Protein AF-T1ASP2-F1 (afdb_monomer_lite)

Foldseek 3Di:
DDPPDDPLDDDDDDDCPDPPAQHNPCVLVVVVVVVVVPNPDDDDDTPCNDDPHPVVVVRDPDDDDDDDPPDDD

Radius of gyration: 14.05 Å; chains: 1; bounding box: 37×30×32 Å

Structure (mmCIF, N/CA/C/O backbone):
data_AF-T1ASP2-F1
#
_entry.id   AF-T1ASP2-F1
#
loop_
_atom_site.group_PDB
_atom_site.id
_atom_site.type_symbol
_atom_site.label_atom_id
_atom_site.label_alt_id
_atom_site.label_comp_id
_atom_site.label_asym_id
_atom_site.label_entity_id
_atom_site.label_seq_id
_atom_site.pdbx_PDB_ins_code
_atom_site.Cartn_x
_atom_site.Cartn_y
_atom_site.Cartn_z
_atom_site.occupancy
_atom_site.B_iso_or_equiv
_atom_site.auth_seq_id
_atom_site.auth_comp_id
_atom_site.auth_asym_id
_atom_site.auth_atom_id
_atom_site.pdbx_PDB_model_num
ATOM 1 N N . MET A 1 1 ? -1.105 -17.754 -3.594 1.00 44.69 1 MET A N 1
ATOM 2 C CA . MET A 1 1 ? -1.266 -18.119 -2.174 1.00 44.69 1 MET A CA 1
ATOM 3 C C . MET A 1 1 ? -0.921 -16.876 -1.383 1.00 44.69 1 MET A C 1
ATOM 5 O O . MET A 1 1 ? 0.211 -16.431 -1.468 1.00 44.69 1 MET A O 1
ATOM 9 N N . ASN A 1 2 ? -1.916 -16.247 -0.768 1.00 55.97 2 ASN A N 1
ATOM 10 C CA . ASN A 1 2 ? -1.712 -15.104 0.110 1.00 55.97 2 ASN A CA 1
ATOM 11 C C . ASN A 1 2 ? -1.662 -15.668 1.534 1.00 55.97 2 ASN A C 1
ATOM 13 O O . ASN A 1 2 ? -2.609 -16.341 1.927 1.00 55.97 2 ASN A O 1
ATOM 17 N N . SER A 1 3 ? -0.548 -15.506 2.245 1.00 67.00 3 SER A N 1
ATOM 18 C CA . SER A 1 3 ? -0.318 -16.095 3.578 1.00 67.00 3 SER A CA 1
ATOM 19 C C . SER A 1 3 ? -0.850 -15.226 4.721 1.00 67.00 3 SER A C 1
ATOM 21 O O . SER A 1 3 ? -0.497 -15.435 5.878 1.00 67.00 3 SER A O 1
ATOM 23 N N . ILE A 1 4 ? -1.655 -14.219 4.390 1.00 79.44 4 ILE A N 1
ATOM 24 C CA . ILE A 1 4 ? -2.328 -13.358 5.351 1.00 79.44 4 ILE A CA 1
ATOM 25 C C . ILE A 1 4 ? -3.557 -14.114 5.865 1.00 79.44 4 ILE A C 1
ATOM 27 O O . ILE A 1 4 ? -4.604 -14.109 5.220 1.00 79.44 4 ILE A O 1
ATOM 31 N N . ASP A 1 5 ? -3.396 -14.791 6.999 1.00 81.75 5 ASP A N 1
ATOM 32 C CA . ASP A 1 5 ? -4.453 -15.536 7.692 1.00 81.75 5 ASP A CA 1
ATOM 33 C C . ASP A 1 5 ? -4.619 -14.983 9.113 1.00 81.75 5 ASP A C 1
ATOM 35 O O . ASP A 1 5 ? -4.134 -15.530 10.103 1.00 81.75 5 ASP A O 1
ATOM 39 N N . THR A 1 6 ? -5.189 -13.782 9.191 1.00 89.19 6 THR A N 1
ATOM 40 C CA . THR A 1 6 ? -5.474 -13.077 10.443 1.00 89.19 6 THR A CA 1
ATOM 41 C C . THR A 1 6 ? -6.601 -12.077 10.221 1.00 89.19 6 THR A C 1
ATOM 43 O O . THR A 1 6 ? -6.645 -11.414 9.186 1.00 89.19 6 THR A O 1
ATOM 46 N N . ASP A 1 7 ? -7.477 -11.914 11.212 1.00 89.50 7 ASP A N 1
ATOM 47 C CA . ASP A 1 7 ? -8.577 -10.940 11.158 1.00 89.50 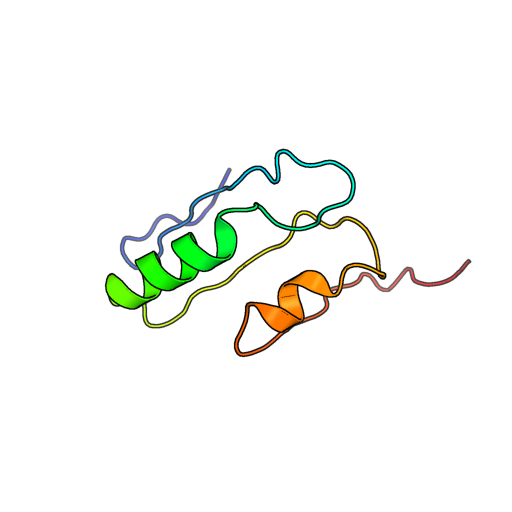7 ASP A CA 1
ATOM 48 C C . ASP A 1 7 ? -8.085 -9.482 11.195 1.00 89.50 7 ASP A C 1
ATOM 50 O O . ASP A 1 7 ? -8.820 -8.563 10.839 1.00 89.50 7 ASP A O 1
ATOM 54 N N . ALA A 1 8 ? -6.834 -9.255 11.608 1.00 91.25 8 ALA A N 1
ATOM 55 C CA . ALA A 1 8 ? -6.241 -7.922 11.689 1.00 91.25 8 ALA A CA 1
ATOM 56 C C . ALA A 1 8 ? -5.838 -7.344 10.321 1.00 91.25 8 ALA A C 1
ATOM 58 O O . ALA A 1 8 ? -5.487 -6.168 10.234 1.00 91.25 8 ALA A O 1
ATOM 59 N N . VAL A 1 9 ? -5.837 -8.152 9.255 1.00 93.88 9 VAL A N 1
ATOM 60 C CA . VAL A 1 9 ? -5.353 -7.730 7.938 1.00 93.88 9 VAL A CA 1
ATOM 61 C C . VAL A 1 9 ? -6.354 -8.111 6.861 1.00 93.88 9 VAL A C 1
ATOM 63 O O . VAL A 1 9 ? -6.777 -9.255 6.734 1.00 93.88 9 VAL A O 1
ATOM 66 N N . PHE A 1 10 ? -6.677 -7.139 6.016 1.00 93.56 10 PHE A N 1
ATOM 67 C CA . PHE A 1 10 ? -7.507 -7.338 4.840 1.00 93.56 10 PHE A CA 1
ATOM 68 C C . PHE A 1 10 ? -6.684 -7.097 3.573 1.00 93.56 10 PHE A C 1
ATOM 70 O O . PHE A 1 10 ? -5.990 -6.088 3.464 1.00 93.56 10 PHE A O 1
ATOM 77 N N . MET A 1 11 ? -6.784 -7.996 2.590 1.00 93.75 11 MET A N 1
ATOM 78 C CA . MET A 1 11 ? -6.120 -7.836 1.294 1.00 93.75 11 MET A CA 1
ATOM 79 C C . MET A 1 11 ? -7.102 -8.000 0.137 1.00 93.75 11 MET A C 1
ATOM 81 O O . MET A 1 11 ? -7.845 -8.978 0.047 1.00 93.75 11 MET A O 1
ATOM 85 N N . ARG A 1 12 ? -7.043 -7.056 -0.808 1.00 92.56 12 ARG A N 1
ATOM 86 C CA . ARG A 1 12 ? -7.835 -7.078 -2.038 1.00 92.56 12 ARG A CA 1
ATOM 87 C C . ARG A 1 12 ? -6.958 -6.813 -3.255 1.00 92.56 12 ARG A C 1
ATOM 89 O O . ARG A 1 12 ? -6.501 -5.696 -3.458 1.00 92.56 12 ARG A O 1
ATOM 96 N N . SER A 1 13 ? -6.808 -7.817 -4.115 1.00 91.81 13 SER A N 1
ATOM 97 C CA . SER A 1 13 ? -6.165 -7.637 -5.420 1.00 91.81 13 SER A CA 1
ATOM 98 C C . SER A 1 13 ? -7.059 -6.830 -6.367 1.00 91.81 13 SER A C 1
ATOM 100 O O . SER A 1 13 ? -8.259 -7.102 -6.494 1.00 91.81 13 SER A O 1
ATOM 102 N N . LEU A 1 14 ? -6.468 -5.859 -7.064 1.00 90.06 14 LEU A N 1
ATOM 103 C CA . LEU A 1 14 ? -7.133 -5.014 -8.054 1.00 90.06 14 LEU A CA 1
ATOM 104 C C . LEU A 1 14 ? -6.399 -5.108 -9.392 1.00 90.06 14 LEU A C 1
ATOM 106 O O . LEU A 1 14 ? -5.197 -4.890 -9.468 1.00 90.06 14 LEU A O 1
ATOM 110 N N . ALA A 1 15 ? -7.133 -5.412 -10.461 1.00 89.00 15 ALA A N 1
ATOM 111 C CA . ALA A 1 15 ? -6.583 -5.368 -11.811 1.00 89.00 15 ALA A CA 1
ATOM 112 C C . ALA A 1 15 ? -6.565 -3.920 -12.326 1.00 89.00 15 ALA A C 1
ATOM 114 O O . ALA A 1 15 ? -7.577 -3.224 -12.222 1.00 89.00 15 ALA A O 1
ATOM 115 N N . THR A 1 16 ? -5.463 -3.496 -12.950 1.00 86.06 16 THR A N 1
ATOM 116 C CA . THR A 1 16 ? -5.318 -2.150 -13.541 1.00 86.06 16 THR A CA 1
ATOM 117 C C . THR A 1 16 ? -6.339 -1.895 -14.655 1.00 86.06 16 THR A C 1
ATOM 119 O O . THR A 1 16 ? -6.915 -0.811 -14.743 1.00 86.06 16 THR A O 1
ATOM 122 N N . ARG A 1 17 ? -6.611 -2.919 -15.487 1.00 80.50 17 ARG A N 1
ATOM 123 C CA . ARG A 1 17 ? -7.565 -2.904 -16.623 1.00 80.50 17 ARG A CA 1
ATOM 124 C C . ARG A 1 17 ? -7.314 -1.772 -17.635 1.00 80.50 17 ARG A C 1
ATOM 126 O O . ARG A 1 17 ? -8.212 -1.406 -18.390 1.00 80.50 17 ARG A O 1
ATOM 133 N N . ARG A 1 18 ? -6.095 -1.230 -17.661 1.00 74.12 18 ARG A N 1
ATOM 134 C CA . ARG A 1 18 ? -5.633 -0.151 -18.544 1.00 74.12 18 ARG A CA 1
ATOM 135 C C . ARG A 1 18 ? -4.236 -0.495 -19.058 1.00 74.12 18 ARG A C 1
ATOM 137 O O . ARG A 1 18 ? -3.456 -1.116 -18.342 1.00 74.12 18 ARG A O 1
ATOM 144 N N . ARG A 1 19 ? -3.928 -0.126 -20.306 1.00 71.12 19 ARG A N 1
ATOM 145 C CA . ARG A 1 19 ? -2.571 -0.273 -20.859 1.00 71.12 19 ARG A CA 1
ATOM 146 C C . ARG A 1 19 ? -1.687 0.856 -20.329 1.00 71.12 19 ARG A C 1
ATOM 148 O O . ARG A 1 19 ? -2.162 1.982 -20.260 1.00 71.12 19 ARG A O 1
ATOM 155 N N . HIS A 1 20 ? -0.429 0.544 -20.015 1.00 69.44 20 HIS A N 1
ATOM 156 C CA . HIS A 1 20 ? 0.594 1.506 -19.574 1.00 69.44 20 HIS A CA 1
ATOM 157 C C . HIS A 1 20 ? 0.283 2.266 -18.274 1.00 69.44 20 HIS A C 1
ATOM 159 O O . HIS A 1 20 ? 0.822 3.342 -18.074 1.00 69.44 20 HIS A O 1
ATOM 165 N N . MET A 1 21 ? -0.573 1.722 -17.404 1.00 78.81 21 MET A N 1
ATOM 166 C CA . MET A 1 21 ? -0.833 2.303 -16.084 1.00 78.81 21 MET A CA 1
ATOM 167 C C . MET A 1 21 ? -0.452 1.301 -14.999 1.00 78.81 21 MET A C 1
ATOM 169 O O . MET A 1 21 ? -0.819 0.123 -15.088 1.00 78.81 21 MET A O 1
ATOM 173 N N . ALA A 1 22 ? 0.228 1.787 -13.963 1.00 78.19 22 ALA A N 1
ATOM 174 C CA . ALA A 1 22 ? 0.634 0.991 -12.808 1.00 78.19 22 ALA A CA 1
ATOM 175 C C . ALA A 1 22 ? -0.516 0.757 -11.811 1.00 78.19 22 ALA A C 1
ATOM 177 O O . ALA A 1 22 ? -0.445 -0.161 -10.988 1.00 78.19 22 ALA A O 1
ATOM 178 N N . THR A 1 23 ? -1.574 1.577 -11.883 1.00 81.31 23 THR A N 1
ATOM 179 C CA . THR A 1 23 ? -2.690 1.587 -10.930 1.00 81.31 23 THR A CA 1
ATOM 180 C C . THR A 1 23 ? -4.061 1.380 -11.589 1.00 81.31 23 THR A C 1
ATOM 182 O O . THR A 1 23 ? -4.244 1.491 -12.805 1.00 81.31 23 THR A O 1
ATOM 185 N N . ALA A 1 24 ? -5.059 1.021 -10.775 1.00 83.81 24 ALA A N 1
ATOM 186 C CA . ALA A 1 24 ? -6.451 0.947 -11.207 1.00 83.81 24 ALA A CA 1
ATOM 187 C C . ALA A 1 24 ? -7.118 2.327 -11.121 1.00 83.81 24 ALA A C 1
ATOM 189 O O . ALA A 1 24 ? -6.935 3.049 -10.148 1.00 83.81 24 ALA A O 1
ATOM 190 N N . ALA A 1 25 ? -7.999 2.636 -12.075 1.00 86.25 25 ALA A N 1
ATOM 191 C CA . ALA A 1 25 ? -8.775 3.885 -12.122 1.00 86.25 25 ALA A CA 1
ATOM 192 C C . ALA A 1 25 ? -9.461 4.272 -10.802 1.00 86.25 25 ALA A C 1
ATOM 194 O O . ALA A 1 25 ? -9.623 5.444 -10.489 1.00 86.25 25 ALA A O 1
ATOM 195 N N . VAL A 1 26 ? -9.913 3.248 -10.081 1.00 91.12 26 VAL A N 1
ATOM 196 C CA . VAL A 1 26 ? -10.720 3.350 -8.864 1.00 91.12 26 VAL A CA 1
ATOM 197 C C . VAL A 1 26 ? -9.866 3.384 -7.597 1.00 91.12 26 VAL A C 1
ATOM 199 O O . VAL A 1 26 ? -10.412 3.399 -6.501 1.00 91.12 26 VAL A O 1
ATOM 202 N N . LEU A 1 27 ? -8.533 3.351 -7.717 1.00 91.94 27 LEU A N 1
ATOM 203 C CA . LEU A 1 27 ? -7.633 3.209 -6.572 1.00 91.94 27 LEU A CA 1
ATOM 204 C C . LEU A 1 27 ? -7.847 4.322 -5.540 1.00 91.94 27 LEU A C 1
ATOM 206 O O . LEU A 1 27 ? -7.934 4.032 -4.350 1.00 91.94 27 LEU A O 1
ATOM 210 N N . LYS A 1 28 ? -8.009 5.570 -5.991 1.00 93.69 28 LYS A N 1
ATOM 211 C CA . LYS A 1 28 ? -8.277 6.706 -5.102 1.00 93.69 28 LYS A CA 1
ATOM 212 C C . LYS A 1 28 ? -9.538 6.488 -4.262 1.00 93.69 28 LYS A C 1
ATOM 214 O O . LYS A 1 28 ? -9.498 6.667 -3.048 1.00 93.69 28 LYS A O 1
ATOM 219 N N . ASP A 1 29 ? -10.627 6.052 -4.889 1.00 95.31 29 ASP A N 1
ATOM 220 C CA . ASP A 1 29 ? -11.899 5.807 -4.201 1.00 95.31 29 ASP A CA 1
ATOM 221 C C . ASP A 1 29 ? -11.790 4.629 -3.224 1.00 95.31 29 ASP A C 1
ATOM 223 O O . ASP A 1 29 ? -12.336 4.674 -2.125 1.00 95.31 29 ASP A O 1
ATOM 227 N N . VAL A 1 30 ? -11.025 3.595 -3.586 1.00 95.75 30 VAL A N 1
ATOM 228 C CA . VAL A 1 30 ? -10.753 2.444 -2.715 1.00 95.75 30 VAL A CA 1
ATOM 229 C C . VAL A 1 30 ? -9.946 2.852 -1.477 1.00 95.75 30 VAL A C 1
ATOM 231 O O . VAL A 1 30 ? -10.270 2.417 -0.374 1.00 95.75 30 VAL A O 1
ATOM 234 N N . ILE A 1 31 ? -8.937 3.716 -1.623 1.00 95.88 31 ILE A N 1
ATOM 235 C CA . ILE A 1 31 ? -8.175 4.248 -0.481 1.00 95.88 31 ILE A CA 1
ATOM 236 C C . ILE A 1 31 ? -9.102 5.035 0.453 1.00 95.88 31 ILE A C 1
ATOM 238 O O . ILE A 1 31 ? -9.060 4.840 1.668 1.00 95.88 31 ILE A O 1
ATOM 242 N N . GLN A 1 32 ? -9.975 5.887 -0.095 1.00 96.88 32 GLN A N 1
ATOM 243 C CA . GLN A 1 32 ? -10.945 6.637 0.712 1.00 96.88 32 GLN A CA 1
ATOM 244 C C . GLN A 1 32 ? -11.938 5.716 1.426 1.00 96.88 32 GLN A C 1
ATOM 246 O O . GLN A 1 32 ? -12.254 5.948 2.591 1.00 96.88 32 GLN A O 1
ATOM 251 N N . LEU A 1 33 ? -12.382 4.644 0.766 1.00 97.38 33 LEU A N 1
ATOM 252 C CA . LEU A 1 33 ? -13.243 3.636 1.374 1.00 97.38 33 LEU A CA 1
ATOM 253 C C . LEU A 1 33 ? -12.571 2.974 2.583 1.00 97.38 33 LEU A C 1
ATOM 255 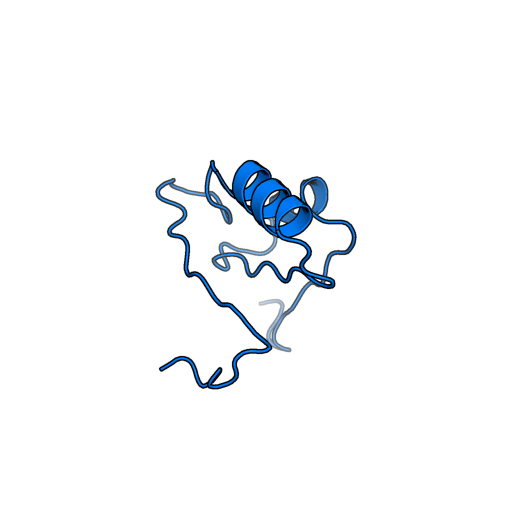O O . LEU A 1 33 ? -13.190 2.881 3.63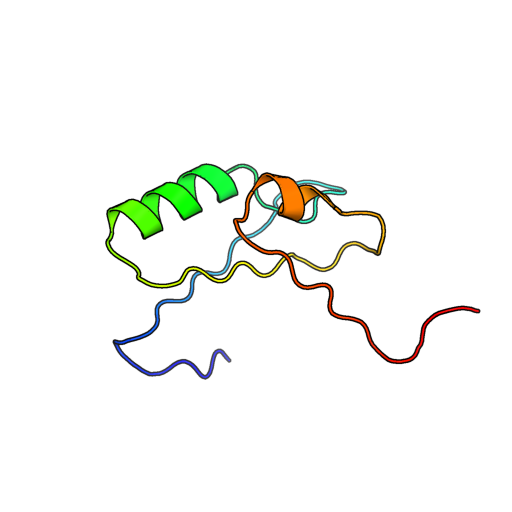9 1.00 97.38 33 LEU A O 1
ATOM 259 N N . TYR A 1 34 ? -11.315 2.539 2.461 1.00 96.94 34 TYR A N 1
ATOM 260 C CA . TYR A 1 34 ? -10.615 1.901 3.581 1.00 96.94 34 TYR A CA 1
ATOM 261 C C . TYR A 1 34 ? -10.286 2.884 4.706 1.00 96.94 34 TYR A C 1
ATOM 263 O O . TYR A 1 34 ? -10.394 2.519 5.875 1.00 96.94 34 TYR A O 1
ATOM 271 N N . ARG A 1 35 ? -9.992 4.151 4.384 1.00 96.38 35 ARG A N 1
ATOM 272 C CA . ARG A 1 35 ? -9.887 5.211 5.401 1.00 96.38 35 ARG A CA 1
ATOM 273 C C . ARG A 1 35 ? -11.201 5.371 6.167 1.00 96.38 35 ARG A C 1
ATOM 275 O O . ARG A 1 35 ? -11.195 5.385 7.392 1.00 96.38 35 ARG A O 1
ATOM 282 N N . ALA A 1 36 ? -12.328 5.443 5.459 1.00 98.00 36 ALA A N 1
ATOM 283 C CA . ALA A 1 36 ? -13.651 5.551 6.074 1.00 98.00 36 ALA A CA 1
ATOM 284 C C . ALA A 1 36 ? -14.043 4.300 6.883 1.00 98.00 36 ALA A C 1
ATOM 286 O O . ALA A 1 36 ? -14.781 4.412 7.858 1.00 98.00 36 ALA A O 1
ATOM 287 N N . ALA A 1 37 ? -13.536 3.125 6.503 1.00 96.62 37 ALA A N 1
ATOM 288 C CA . ALA A 1 37 ? -13.730 1.875 7.233 1.00 96.62 37 ALA A CA 1
ATOM 289 C C . ALA A 1 37 ? -12.877 1.763 8.513 1.00 96.62 37 ALA A C 1
ATOM 291 O O . ALA A 1 37 ? -13.039 0.797 9.253 1.00 96.62 37 ALA A O 1
ATOM 292 N N . GLY A 1 38 ? -12.001 2.736 8.794 1.00 97.19 38 GLY A N 1
ATOM 293 C CA . GLY A 1 38 ? -11.230 2.796 10.037 1.00 97.19 38 GLY A CA 1
ATOM 294 C C . GLY A 1 38 ? -9.944 1.972 10.034 1.00 97.19 38 GLY A C 1
ATOM 295 O O . GLY A 1 38 ? -9.472 1.607 11.103 1.00 97.19 38 GLY A O 1
ATOM 296 N N . PHE A 1 39 ? -9.373 1.665 8.864 1.00 97.12 39 PHE A N 1
ATOM 297 C CA . PHE A 1 39 ? -8.044 1.051 8.805 1.00 97.12 39 PHE A CA 1
ATOM 298 C C . PHE A 1 39 ? -6.966 2.042 9.257 1.00 97.12 39 PHE A C 1
ATOM 300 O O . PHE A 1 39 ? -6.871 3.146 8.717 1.00 97.12 39 PHE A O 1
ATOM 307 N N . ASP A 1 40 ? -6.113 1.614 10.190 1.00 97.06 40 ASP A N 1
ATOM 308 C CA . ASP A 1 40 ? -5.009 2.429 10.715 1.00 97.06 40 ASP A CA 1
ATOM 309 C C . ASP A 1 40 ? -3.869 2.614 9.698 1.00 97.06 40 ASP A C 1
ATOM 311 O O . ASP A 1 40 ? -3.182 3.635 9.695 1.00 97.06 40 ASP A O 1
ATOM 315 N N . LEU A 1 41 ? -3.666 1.622 8.823 1.00 96.56 41 LEU A N 1
ATOM 316 C CA . LEU A 1 41 ? -2.634 1.614 7.788 1.00 96.56 41 LEU A CA 1
ATOM 317 C C . LEU A 1 41 ? -3.173 0.990 6.498 1.00 96.56 41 LEU A C 1
ATOM 319 O O . LEU A 1 41 ? -3.749 -0.097 6.509 1.00 96.56 41 LEU A O 1
ATOM 323 N N . ILE A 1 42 ? -2.929 1.663 5.374 1.00 97.00 42 ILE A N 1
ATOM 324 C CA . ILE A 1 42 ? -3.284 1.186 4.036 1.00 97.00 42 ILE A CA 1
ATOM 325 C C . ILE A 1 42 ? -1.998 1.052 3.228 1.00 97.00 42 ILE A C 1
ATOM 327 O O . ILE A 1 42 ? -1.285 2.032 3.023 1.00 97.00 42 ILE A O 1
ATOM 331 N N . ILE A 1 43 ? -1.717 -0.161 2.752 1.00 95.88 43 ILE A N 1
ATOM 332 C CA . ILE A 1 43 ? -0.579 -0.448 1.875 1.00 95.88 43 ILE A CA 1
ATOM 333 C C . ILE A 1 43 ? -1.103 -0.648 0.456 1.00 95.88 43 ILE A C 1
ATOM 335 O O . ILE A 1 43 ? -2.044 -1.411 0.234 1.00 95.88 43 ILE A O 1
ATOM 339 N N . VAL A 1 44 ? -0.479 0.033 -0.504 1.00 94.56 44 VAL A N 1
ATOM 340 C CA . VAL A 1 44 ? -0.792 -0.093 -1.927 1.00 94.56 44 VAL A CA 1
ATOM 341 C C . VAL A 1 44 ? 0.436 -0.607 -2.665 1.00 94.56 44 VAL A C 1
ATOM 343 O O . VAL A 1 44 ? 1.477 0.041 -2.679 1.00 94.56 44 VAL A O 1
ATOM 346 N N . GLU A 1 45 ? 0.287 -1.762 -3.304 1.00 91.75 45 GLU A N 1
ATOM 347 C CA . GLU A 1 45 ? 1.269 -2.327 -4.225 1.00 91.75 45 GLU A CA 1
ATOM 348 C C . GLU A 1 45 ? 0.833 -2.037 -5.669 1.00 91.75 45 GLU A C 1
ATOM 350 O O . GLU A 1 45 ? -0.335 -2.225 -6.024 1.00 91.75 45 GLU A O 1
ATOM 355 N N . THR A 1 46 ? 1.756 -1.557 -6.504 1.00 89.38 46 THR A N 1
ATOM 356 C CA . THR A 1 46 ? 1.505 -1.305 -7.930 1.00 89.38 46 THR A CA 1
ATOM 357 C C . THR A 1 46 ? 1.901 -2.513 -8.779 1.00 89.38 46 THR A C 1
ATOM 359 O O . THR A 1 46 ? 2.689 -3.354 -8.360 1.00 89.38 46 THR A O 1
ATOM 362 N N . ALA A 1 47 ? 1.384 -2.607 -10.007 1.00 82.69 47 ALA A N 1
ATOM 363 C CA . ALA A 1 47 ? 1.604 -3.771 -10.874 1.00 82.69 47 ALA A CA 1
ATOM 364 C C . ALA A 1 47 ? 3.032 -3.902 -11.463 1.00 82.69 47 ALA A C 1
ATOM 366 O O . ALA A 1 47 ? 3.261 -4.802 -12.267 1.00 82.69 47 ALA A O 1
ATOM 367 N N . GLY A 1 48 ? 3.976 -3.022 -11.098 1.00 73.44 48 GLY A N 1
ATOM 368 C CA . GLY A 1 48 ? 5.370 -3.080 -11.554 1.00 73.44 48 GLY A CA 1
ATOM 369 C C . GLY A 1 48 ? 5.535 -2.893 -13.067 1.00 73.44 48 GLY A C 1
ATOM 370 O O . GLY A 1 48 ? 5.926 -3.817 -13.772 1.00 73.44 48 GLY A O 1
ATOM 371 N N . THR A 1 49 ? 5.235 -1.702 -13.588 1.00 68.19 49 THR A N 1
ATOM 372 C CA . THR A 1 49 ? 5.266 -1.396 -15.035 1.00 68.19 49 THR A CA 1
ATOM 373 C C . THR A 1 49 ? 6.559 -0.725 -15.524 1.00 68.19 49 THR A C 1
ATOM 375 O O . THR A 1 49 ? 6.743 -0.573 -16.732 1.00 68.19 49 THR A O 1
ATOM 378 N N . GLY A 1 50 ? 7.490 -0.393 -14.621 1.00 66.56 50 GLY A N 1
ATOM 379 C CA . GLY A 1 50 ? 8.804 0.181 -14.936 1.00 66.56 50 GLY A CA 1
ATOM 380 C C . GLY A 1 50 ? 9.186 1.353 -14.025 1.00 66.56 50 GLY A C 1
ATOM 381 O O . GLY A 1 50 ? 8.427 1.737 -13.142 1.00 66.56 50 GLY A O 1
ATOM 382 N N . GLN A 1 51 ? 10.372 1.936 -14.241 1.00 60.41 51 GLN A N 1
ATOM 383 C CA . GLN A 1 51 ? 10.923 3.011 -13.391 1.00 60.41 51 GLN A CA 1
ATOM 384 C C . GLN A 1 51 ? 10.269 4.388 -13.603 1.00 60.41 51 GLN A C 1
ATOM 386 O O . GLN A 1 51 ? 10.468 5.294 -12.801 1.00 60.41 51 GLN A O 1
ATOM 391 N N . ALA A 1 52 ? 9.520 4.559 -14.695 1.00 60.72 52 ALA A N 1
ATOM 392 C CA . ALA A 1 52 ? 8.902 5.834 -15.056 1.00 60.72 52 ALA A CA 1
ATOM 393 C C . ALA A 1 52 ? 7.532 6.059 -14.392 1.00 60.72 52 ALA A C 1
ATOM 395 O O . ALA A 1 52 ? 6.989 7.159 -14.475 1.00 60.72 52 ALA A O 1
ATOM 396 N N . ASP A 1 53 ? 6.965 5.041 -13.740 1.00 67.50 53 ASP A N 1
ATOM 397 C CA . ASP 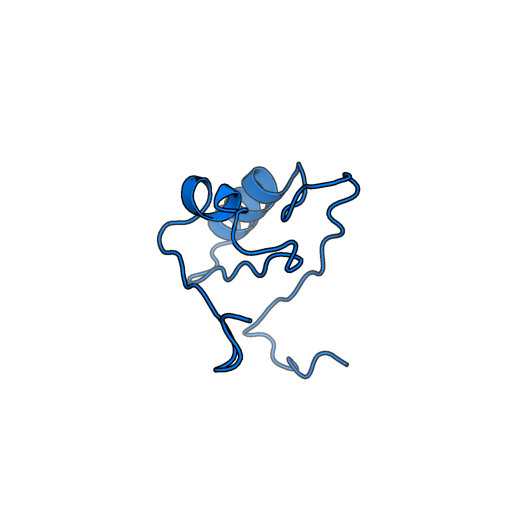A 1 53 ? 5.621 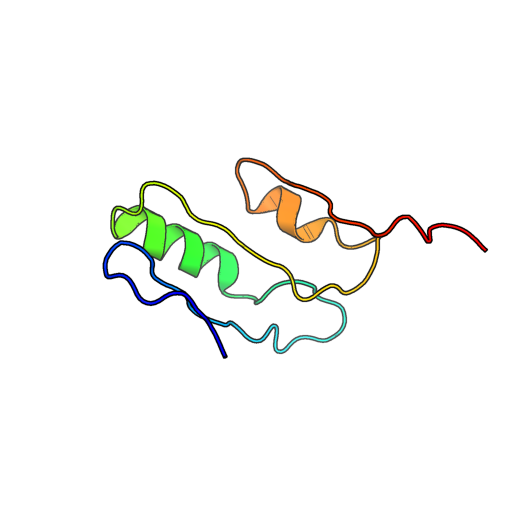5.123 -13.174 1.00 67.50 53 ASP A CA 1
ATOM 398 C C . ASP A 1 53 ? 5.634 5.701 -11.755 1.00 67.50 53 ASP A C 1
ATOM 400 O O . ASP A 1 53 ? 5.614 4.987 -10.752 1.00 67.50 53 ASP A O 1
ATOM 404 N N . SER A 1 54 ? 5.630 7.034 -11.683 1.00 72.75 54 SER A N 1
ATOM 405 C CA . SER A 1 54 ? 5.482 7.807 -10.444 1.00 72.75 54 SER A CA 1
ATOM 406 C C . SER A 1 54 ? 4.022 8.066 -10.050 1.00 72.75 54 SER A C 1
ATOM 408 O O . SER A 1 54 ? 3.781 8.789 -9.089 1.00 72.75 54 SER A O 1
ATOM 410 N N . GLU A 1 55 ? 3.043 7.489 -10.759 1.00 82.19 55 GLU A N 1
ATOM 411 C CA . GLU A 1 55 ? 1.604 7.753 -10.555 1.00 82.19 55 GLU A CA 1
ATOM 412 C C . GLU A 1 55 ? 1.154 7.508 -9.106 1.00 82.19 55 GLU A C 1
ATOM 414 O O . GLU A 1 55 ? 0.280 8.196 -8.586 1.00 82.19 55 GLU A O 1
ATOM 419 N N . ILE A 1 56 ? 1.777 6.543 -8.425 1.00 88.06 56 ILE A N 1
ATOM 420 C CA . ILE A 1 56 ? 1.429 6.221 -7.042 1.00 88.06 56 ILE A CA 1
ATOM 421 C C . ILE A 1 56 ? 1.737 7.367 -6.071 1.00 88.06 56 ILE A C 1
ATOM 423 O O . ILE A 1 56 ? 1.044 7.492 -5.067 1.00 88.06 56 ILE A O 1
ATOM 427 N N . VAL A 1 57 ? 2.725 8.219 -6.374 1.00 89.75 57 VAL A N 1
ATOM 428 C CA . VAL A 1 57 ? 3.188 9.303 -5.489 1.00 89.75 57 VAL A CA 1
ATOM 429 C C . VAL A 1 57 ? 2.083 10.327 -5.229 1.00 89.75 57 VAL A C 1
ATOM 431 O O . VAL A 1 57 ? 1.979 10.830 -4.116 1.00 89.75 57 VAL A O 1
ATOM 434 N N . ASP A 1 58 ? 1.208 10.572 -6.205 1.00 89.12 58 ASP A N 1
ATOM 435 C CA . ASP A 1 58 ? 0.099 11.527 -6.073 1.00 89.12 58 ASP A CA 1
ATOM 436 C C . ASP A 1 58 ? -1.101 10.964 -5.284 1.00 89.12 58 ASP A C 1
ATOM 438 O O . ASP A 1 58 ? -2.074 11.677 -5.018 1.00 89.12 58 ASP A O 1
ATOM 442 N N . LEU A 1 59 ? -1.075 9.672 -4.935 1.00 90.44 59 LEU A N 1
ATOM 443 C CA . LEU A 1 59 ? -2.199 8.952 -4.327 1.00 90.44 59 LEU A CA 1
ATOM 444 C C . LEU A 1 59 ? -1.951 8.518 -2.878 1.00 90.44 59 LEU A C 1
ATOM 446 O O . LEU A 1 59 ? -2.891 8.053 -2.229 1.00 90.44 59 LEU A O 1
ATOM 450 N N . VAL A 1 60 ? -0.720 8.639 -2.376 1.00 93.06 60 VAL A N 1
ATOM 451 C CA . VAL A 1 60 ? -0.303 8.094 -1.075 1.00 93.06 60 VAL A CA 1
ATOM 452 C C . VAL A 1 60 ? 0.390 9.141 -0.212 1.00 93.06 60 VAL A C 1
ATOM 454 O O . VAL A 1 60 ? 1.006 10.074 -0.716 1.00 93.06 60 VAL A O 1
ATOM 457 N N . ASP A 1 61 ? 0.324 8.951 1.106 1.00 95.38 61 ASP A N 1
ATOM 458 C CA . ASP A 1 61 ? 0.993 9.824 2.076 1.00 95.38 61 ASP A CA 1
ATOM 459 C C . ASP A 1 61 ? 2.529 9.638 2.050 1.00 95.38 61 ASP A C 1
ATOM 461 O O . ASP A 1 61 ? 3.287 10.601 2.163 1.00 95.38 61 ASP A O 1
ATOM 465 N N . TRP A 1 62 ? 2.996 8.398 1.844 1.00 94.62 62 TRP A N 1
ATOM 466 C CA . TRP A 1 62 ? 4.411 8.046 1.689 1.00 94.62 62 TRP A CA 1
ATOM 467 C C . TRP A 1 62 ? 4.597 7.027 0.570 1.00 94.62 62 TRP A C 1
ATOM 469 O O . TRP A 1 62 ? 3.796 6.103 0.426 1.00 94.62 62 TRP A O 1
ATOM 479 N N . SER A 1 63 ? 5.683 7.164 -0.191 1.00 92.25 63 SER A N 1
ATOM 480 C CA . SER A 1 63 ? 6.050 6.227 -1.253 1.00 92.25 63 SER A CA 1
ATOM 481 C C . SER A 1 63 ? 7.350 5.495 -0.920 1.00 92.25 63 SER A C 1
ATOM 483 O O . SER A 1 63 ? 8.272 6.058 -0.329 1.00 92.25 63 SER A O 1
ATOM 485 N N . LEU A 1 64 ? 7.411 4.218 -1.301 1.00 91.44 64 LEU A N 1
ATOM 486 C CA . LEU A 1 64 ? 8.590 3.368 -1.178 1.00 91.44 64 LEU A CA 1
ATOM 487 C C . LEU A 1 64 ? 8.886 2.754 -2.545 1.00 91.44 64 LEU A C 1
ATOM 489 O O . LEU A 1 64 ? 8.056 2.036 -3.097 1.00 91.44 64 LEU A O 1
ATOM 493 N N . TYR A 1 65 ? 10.074 3.029 -3.077 1.00 89.38 65 TYR A N 1
ATOM 494 C CA . TYR A 1 65 ? 10.552 2.405 -4.304 1.00 89.38 65 TYR A CA 1
ATOM 495 C C . TYR A 1 65 ? 11.346 1.142 -3.969 1.00 89.38 65 TYR A C 1
ATOM 497 O O . TYR A 1 65 ? 12.301 1.189 -3.192 1.00 89.38 65 TYR A O 1
ATOM 505 N N . VAL A 1 66 ? 10.941 0.017 -4.554 1.00 88.75 66 VAL A N 1
ATOM 506 C CA . VAL A 1 66 ? 11.584 -1.285 -4.362 1.00 88.75 66 VAL A CA 1
ATOM 507 C C . VAL A 1 66 ? 12.205 -1.715 -5.684 1.00 88.75 66 VAL A C 1
ATOM 509 O O . VAL A 1 66 ? 11.536 -1.749 -6.713 1.00 88.75 66 VAL A O 1
ATOM 512 N N . MET A 1 67 ? 13.490 -2.053 -5.646 1.00 88.19 67 MET A N 1
ATOM 513 C CA . MET A 1 67 ? 14.255 -2.524 -6.796 1.00 88.19 67 MET A CA 1
ATOM 514 C C . MET A 1 67 ? 15.206 -3.642 -6.375 1.00 88.19 67 MET A C 1
ATOM 516 O O . MET A 1 67 ? 15.604 -3.727 -5.212 1.00 88.19 67 MET A O 1
ATOM 520 N N . THR A 1 68 ? 15.585 -4.493 -7.322 1.00 88.50 68 THR A N 1
ATOM 521 C CA . THR A 1 68 ? 16.689 -5.438 -7.139 1.00 88.50 68 THR A CA 1
ATOM 522 C C . THR A 1 68 ? 18.030 -4.720 -7.331 1.00 88.50 68 THR A C 1
ATOM 524 O O . THR A 1 68 ? 18.091 -3.609 -7.859 1.00 88.50 68 THR A O 1
ATOM 527 N N . GLY A 1 69 ? 19.131 -5.360 -6.922 1.00 87.94 69 GLY A N 1
ATOM 528 C CA . GLY A 1 69 ? 20.490 -4.856 -7.173 1.00 87.94 69 GLY A CA 1
ATOM 529 C C . GLY A 1 69 ? 20.918 -4.899 -8.648 1.00 87.94 69 GLY A C 1
ATOM 530 O O . GLY A 1 69 ? 22.018 -4.468 -8.973 1.00 87.94 69 GLY A O 1
ATOM 531 N N . GLU A 1 70 ? 20.062 -5.406 -9.534 1.00 83.19 70 GLU A N 1
ATOM 532 C CA . GLU A 1 70 ? 20.285 -5.504 -10.976 1.00 83.19 70 GLU A CA 1
ATOM 533 C C . GLU A 1 70 ? 19.7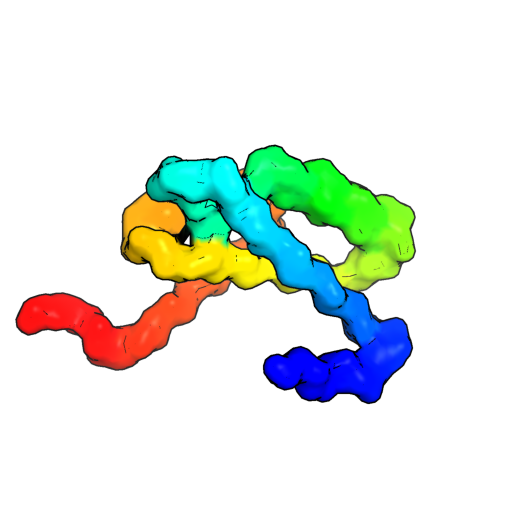23 -4.248 -11.658 1.00 83.19 70 GLU A C 1
ATOM 535 O O . GLU A 1 70 ? 18.605 -4.240 -12.173 1.00 83.19 70 GLU A O 1
ATOM 540 N N . TYR A 1 71 ? 20.475 -3.148 -11.611 1.00 78.62 71 TYR A N 1
ATOM 541 C CA . TYR A 1 71 ? 20.093 -1.881 -12.236 1.00 78.62 71 TYR A CA 1
ATOM 542 C C . TYR A 1 71 ? 21.223 -1.343 -13.122 1.00 78.62 71 TYR A C 1
ATOM 544 O O . TYR A 1 71 ? 22.361 -1.216 -12.680 1.00 78.62 71 TYR A O 1
ATOM 552 N N . GLY A 1 72 ? 20.896 -1.008 -14.374 1.00 68.44 72 GLY A N 1
ATOM 553 C CA . GLY A 1 72 ? 21.878 -0.657 -15.411 1.00 68.44 72 GLY A CA 1
ATOM 554 C C . GLY A 1 72 ? 22.149 -1.813 -16.382 1.00 68.44 72 GLY A C 1
ATOM 555 O O . GLY A 1 72 ? 21.870 -2.966 -16.063 1.00 68.44 72 GLY A O 1
ATOM 556 N N . ALA A 1 73 ? 22.613 -1.476 -17.590 1.00 54.81 73 ALA A N 1
ATOM 557 C CA . ALA A 1 73 ? 23.097 -2.448 -18.574 1.00 54.81 73 ALA A CA 1
ATOM 558 C C . ALA A 1 73 ? 24.462 -3.017 -18.167 1.00 54.81 73 ALA A C 1
ATOM 560 O O . ALA A 1 73 ? 25.254 -2.244 -17.577 1.00 54.81 73 ALA A O 1
#

pLDDT: mean 85.23, std 11.98, range [44.69, 98.0]

Organism: NCBI:txid410659

InterPro domains:
  IPR027417 P-loop containing nucleoside triphosphate hydrolase [G3DSA:3.40.50.300] (1-73)
  IPR027417 P-loop containing nucleoside triphosphate hydrolase [SSF52540] (5-73)
  IPR052040 GTPase and isobutyryl-CoA mutase domain-containing protein [PTHR43087] (1-73)

Secondary structure (DSSP, 8-state):
-----STT---------STT-SS-TTHHHHHHHHHHTT-S----------TT--GGGGG-SS------S----

Sequence (73 aa):
MNSIDTDAVFMRSLATRRRHMATAAVLKDVIQLYRAAGFDLIIVETAGTGQADSEIVDLVDWSLYVMTGEYGA